Protein AF-A0A1I3TLA9-F1 (afdb_monomer_lite)

Radius of gyration: 23.88 Å; chains: 1; bounding box: 63×50×49 Å

Foldseek 3Di:
DPPVVVLVVVLVVQLQVQLVVLLVVLCVDPVNDPPPPVRDDPVSVVSSVVSSVVSNVVSVVVVCVVVVVPVVCVVVVVVCPPPPLLVVLLVVCVVVLVPDPPDDPVDDPVPDDPVSVVVSVVVSVVSSVVSVVVVVVVVVVVPDPPPPPPDPDDDDD

Secondary structure (DSSP, 8-state):
--HHHHHHHHHHHHHHHHHHHHHHHHHTSTTTTT--GGG--HHHHHHHHHHHHHHHHHHHHHHHHHTT--HHHHHHHS-----HHHHHHHHHHHHHHHT-TT--TTS-GGGS-HHHHHHHHHHHHHHHHHHHHHHHHHHHHHS-----TT-------

Sequence (157 aa):
MGELSEKEDEWQRQATAAAIAEARRAVGSAPLLNTPVGRLNDREWGWIVCGVIFGWIQARYQQAIAEGLDPEELMCAIEHSPSPGDVAAARSVLPLLAGKSGIDWSKPLMAWSKDEMINFVLMVRQLIDQAALTRDQGAALLRKPSLDEKNGDAILF

Structure (mmCIF, N/CA/C/O backbone):
data_AF-A0A1I3TLA9-F1
#
_entry.id   AF-A0A1I3TLA9-F1
#
loop_
_atom_site.group_PDB
_atom_site.id
_atom_site.type_symbol
_atom_site.label_atom_id
_atom_site.label_alt_id
_atom_site.label_comp_id
_atom_site.label_asym_id
_atom_site.label_entity_id
_atom_site.label_seq_id
_atom_site.pdbx_PDB_ins_code
_atom_site.Cartn_x
_atom_site.Cartn_y
_atom_site.Cartn_z
_atom_site.occupancy
_atom_site.B_iso_or_equiv
_atom_site.auth_seq_id
_atom_site.auth_comp_id
_atom_site.auth_asym_id
_atom_site.auth_atom_id
_atom_site.pdbx_PDB_model_num
ATOM 1 N N . MET 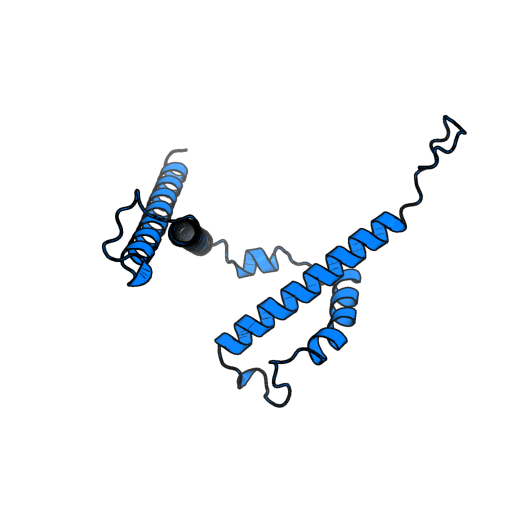A 1 1 ? 21.079 25.756 -8.485 1.00 47.81 1 MET A N 1
ATOM 2 C CA . MET A 1 1 ? 20.119 24.914 -9.234 1.00 47.81 1 MET A CA 1
ATOM 3 C C . MET A 1 1 ? 20.671 23.529 -9.615 1.00 47.81 1 MET A C 1
ATOM 5 O O . MET A 1 1 ? 19.879 22.739 -10.093 1.00 47.81 1 MET A O 1
ATOM 9 N N . GLY A 1 2 ? 21.958 23.200 -9.393 1.00 56.31 2 GLY A N 1
ATOM 10 C CA . GLY A 1 2 ? 22.531 21.887 -9.765 1.00 56.31 2 GLY A CA 1
ATOM 11 C C . GLY A 1 2 ? 22.409 20.779 -8.704 1.00 56.31 2 GLY A C 1
ATOM 12 O O . GLY A 1 2 ? 22.000 19.676 -9.028 1.00 56.31 2 GLY A O 1
ATOM 13 N N . GLU A 1 3 ? 22.668 21.074 -7.428 1.00 54.09 3 GLU A N 1
ATOM 14 C CA . GLU A 1 3 ? 22.772 20.040 -6.372 1.00 54.09 3 GLU A CA 1
ATOM 15 C C . GLU A 1 3 ? 21.442 19.346 -6.013 1.00 54.09 3 GLU A C 1
ATOM 17 O O . GLU A 1 3 ? 21.429 18.170 -5.660 1.00 54.09 3 GLU A O 1
ATOM 22 N N . LEU A 1 4 ? 20.308 20.050 -6.129 1.00 59.00 4 LEU A N 1
ATOM 23 C CA . LEU A 1 4 ? 18.978 19.455 -5.917 1.00 59.00 4 LEU A CA 1
ATOM 24 C C . LEU A 1 4 ? 18.645 18.425 -7.009 1.00 59.00 4 LEU A C 1
ATOM 26 O O . LEU A 1 4 ? 18.127 17.358 -6.699 1.00 59.00 4 LEU A O 1
ATOM 30 N N . SER A 1 5 ? 19.030 18.710 -8.258 1.00 71.06 5 SER A N 1
ATOM 31 C CA . SER A 1 5 ? 18.839 17.802 -9.396 1.00 71.06 5 SER A CA 1
ATOM 32 C C . SER A 1 5 ? 19.700 16.546 -9.262 1.00 71.06 5 SER A C 1
ATOM 34 O O . SER A 1 5 ? 19.235 15.451 -9.547 1.00 71.06 5 SER A O 1
ATOM 36 N N . GLU A 1 6 ? 20.938 16.673 -8.778 1.00 75.44 6 GLU A N 1
ATOM 37 C CA . GLU A 1 6 ? 21.847 15.530 -8.615 1.00 75.44 6 GLU A CA 1
ATOM 38 C C . GLU A 1 6 ? 21.379 14.550 -7.529 1.00 75.44 6 GLU A C 1
ATOM 40 O O . GLU A 1 6 ? 21.518 13.333 -7.679 1.00 75.44 6 GLU A O 1
ATOM 45 N N . LYS A 1 7 ? 20.794 15.069 -6.441 1.00 76.25 7 LYS A N 1
ATOM 46 C CA . LYS A 1 7 ? 20.223 14.248 -5.366 1.00 76.25 7 LYS A CA 1
ATOM 47 C C . LYS A 1 7 ? 18.934 13.551 -5.809 1.00 76.25 7 LYS A C 1
ATOM 49 O O . LYS A 1 7 ? 18.741 12.376 -5.500 1.00 76.25 7 LYS A O 1
ATOM 54 N N . GLU A 1 8 ? 18.079 14.243 -6.558 1.00 77.06 8 GLU A N 1
ATOM 55 C CA . GLU A 1 8 ? 16.893 13.643 -7.181 1.00 77.06 8 GLU A CA 1
ATOM 56 C C . GLU A 1 8 ? 17.271 12.550 -8.188 1.00 77.06 8 GLU A C 1
ATOM 58 O O . GLU A 1 8 ? 16.680 11.467 -8.169 1.00 77.06 8 GLU A O 1
ATOM 63 N N . ASP A 1 9 ? 18.298 12.788 -9.007 1.00 84.69 9 ASP A N 1
ATOM 64 C CA . ASP A 1 9 ? 18.818 11.812 -9.966 1.00 84.69 9 ASP A CA 1
ATOM 65 C C . ASP A 1 9 ? 19.365 10.561 -9.266 1.00 84.69 9 ASP A C 1
ATOM 67 O O . ASP A 1 9 ? 19.144 9.436 -9.724 1.00 84.69 9 ASP A O 1
ATOM 71 N N . GLU A 1 10 ? 20.053 10.724 -8.135 1.00 88.50 10 GLU A N 1
ATOM 72 C CA . GLU A 1 10 ? 20.545 9.602 -7.336 1.00 88.50 10 GLU A CA 1
ATOM 73 C C . GLU A 1 10 ? 19.399 8.776 -6.742 1.00 88.50 10 GLU A C 1
ATOM 75 O O . GLU A 1 10 ? 19.385 7.550 -6.878 1.00 88.50 10 GLU A O 1
ATOM 80 N N . TRP A 1 11 ? 18.382 9.418 -6.165 1.00 87.62 11 TRP A N 1
ATOM 81 C CA . TRP A 1 11 ? 17.210 8.703 -5.657 1.00 87.62 11 TRP A CA 1
ATOM 82 C C . TRP A 1 11 ? 16.419 8.005 -6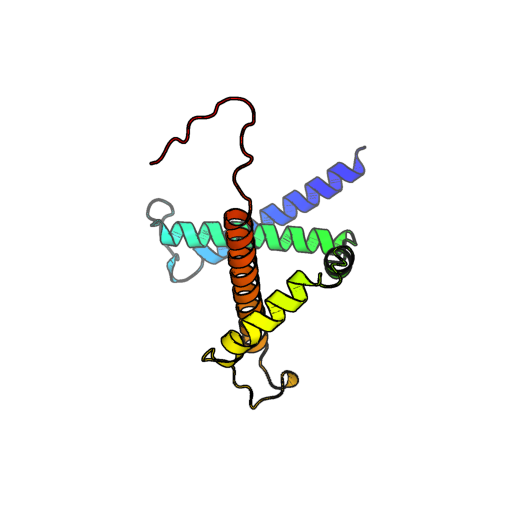.758 1.00 87.62 11 TRP A C 1
ATOM 84 O O . TRP A 1 11 ? 15.946 6.881 -6.572 1.00 87.62 11 TRP A O 1
ATOM 94 N N . GLN A 1 12 ? 16.328 8.618 -7.935 1.00 87.25 12 GLN A N 1
ATOM 95 C CA . GLN A 1 12 ? 15.711 7.996 -9.097 1.00 87.25 12 GLN A CA 1
ATOM 96 C C . GLN A 1 12 ? 16.490 6.748 -9.543 1.00 87.25 12 GLN A C 1
ATOM 98 O O . GLN A 1 12 ? 15.879 5.718 -9.860 1.00 87.25 12 GLN A O 1
ATOM 103 N N . ARG A 1 13 ? 17.831 6.792 -9.524 1.00 90.69 13 ARG A N 1
ATOM 104 C CA . ARG A 1 13 ? 18.679 5.614 -9.777 1.00 90.69 13 ARG A CA 1
ATOM 105 C C . ARG A 1 13 ? 18.441 4.519 -8.742 1.00 90.69 13 ARG A C 1
ATOM 107 O O . ARG A 1 13 ? 18.259 3.363 -9.125 1.00 90.69 13 ARG A O 1
ATOM 114 N N . GLN A 1 14 ? 18.385 4.866 -7.460 1.00 89.44 14 GLN A N 1
ATOM 115 C CA . GLN A 1 14 ? 18.156 3.906 -6.378 1.00 89.44 14 GLN A CA 1
ATOM 116 C C . GLN A 1 14 ? 16.770 3.261 -6.459 1.00 89.44 14 GLN A C 1
ATOM 118 O O . GLN A 1 14 ? 16.657 2.039 -6.356 1.00 89.44 14 GLN A O 1
ATOM 123 N N . ALA A 1 15 ? 15.726 4.040 -6.744 1.00 85.44 15 ALA A N 1
ATOM 124 C CA . ALA A 1 15 ? 14.375 3.516 -6.922 1.00 85.44 15 ALA A CA 1
ATOM 125 C C . AL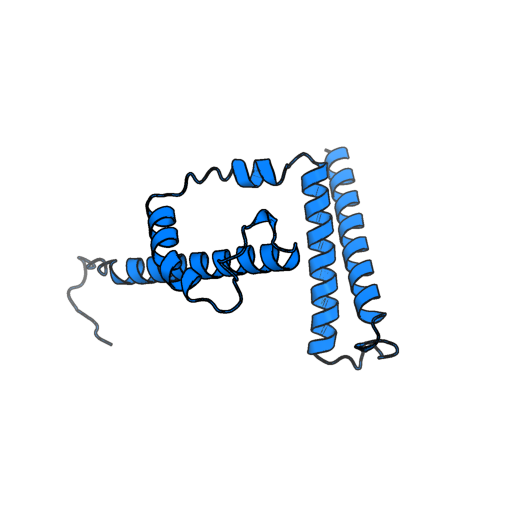A A 1 15 ? 14.263 2.585 -8.135 1.00 85.44 15 ALA A C 1
ATOM 127 O O . ALA A 1 15 ? 13.619 1.537 -8.068 1.00 85.44 15 ALA A O 1
ATOM 128 N N . THR A 1 16 ? 14.956 2.919 -9.224 1.00 89.69 16 THR A N 1
ATOM 129 C CA . THR A 1 16 ? 15.048 2.055 -10.407 1.00 89.69 16 THR A CA 1
ATOM 130 C C . THR A 1 16 ? 15.795 0.756 -10.088 1.00 89.69 16 THR A C 1
ATOM 132 O O . THR A 1 16 ? 15.352 -0.326 -10.472 1.00 89.69 16 THR A O 1
ATOM 135 N N . ALA A 1 17 ? 16.902 0.832 -9.344 1.00 91.88 17 ALA A N 1
ATOM 136 C CA . ALA A 1 17 ? 17.668 -0.341 -8.932 1.00 91.88 17 ALA A CA 1
ATOM 137 C C . ALA A 1 17 ? 16.860 -1.266 -8.006 1.00 91.88 17 ALA A C 1
ATOM 139 O O . ALA A 1 17 ? 16.869 -2.482 -8.206 1.00 91.88 17 ALA A O 1
ATOM 140 N N . ALA A 1 18 ? 16.118 -0.703 -7.047 1.00 88.12 18 ALA A N 1
ATOM 141 C CA . ALA A 1 18 ? 15.232 -1.449 -6.157 1.00 88.12 18 ALA A CA 1
ATOM 142 C C . ALA A 1 18 ? 14.122 -2.166 -6.941 1.00 88.12 18 ALA A C 1
ATOM 144 O O . ALA A 1 18 ? 13.935 -3.372 -6.787 1.00 88.12 18 ALA A O 1
ATOM 145 N N . ALA A 1 19 ? 13.459 -1.465 -7.861 1.00 84.75 19 ALA A N 1
ATOM 146 C CA . ALA A 1 19 ? 12.440 -2.049 -8.730 1.00 84.75 19 ALA A CA 1
ATOM 147 C C . ALA A 1 19 ? 12.982 -3.212 -9.589 1.00 84.75 19 ALA A C 1
ATOM 149 O O . ALA A 1 19 ? 12.342 -4.259 -9.710 1.00 84.75 19 ALA A O 1
ATOM 150 N N . ILE A 1 20 ? 14.192 -3.071 -10.145 1.00 91.75 20 ILE A N 1
ATOM 151 C CA . ILE A 1 20 ? 14.861 -4.138 -10.908 1.00 91.75 20 ILE A CA 1
ATOM 152 C C . ILE A 1 20 ? 15.223 -5.324 -10.005 1.00 91.75 20 ILE A C 1
ATOM 154 O O . ILE A 1 20 ? 15.095 -6.474 -10.428 1.00 91.75 20 ILE A O 1
ATOM 158 N N . ALA A 1 21 ? 15.685 -5.077 -8.778 1.00 91.56 21 ALA A N 1
ATOM 159 C CA . ALA A 1 21 ? 16.021 -6.136 -7.830 1.00 91.56 21 ALA A CA 1
ATOM 160 C C . ALA A 1 21 ? 14.786 -6.969 -7.451 1.00 91.56 21 ALA A C 1
ATOM 162 O O . ALA A 1 21 ? 14.850 -8.200 -7.472 1.00 91.56 21 ALA A O 1
ATOM 163 N N . GLU A 1 22 ? 13.653 -6.314 -7.194 1.00 87.88 22 GLU A N 1
ATOM 164 C CA . GLU A 1 22 ? 12.373 -6.978 -6.936 1.00 87.88 22 GLU A CA 1
ATOM 165 C C . GLU A 1 22 ? 11.894 -7.793 -8.144 1.00 87.88 22 GLU A C 1
ATOM 167 O O . GLU A 1 22 ? 11.530 -8.962 -7.999 1.00 87.88 22 GLU A O 1
ATOM 172 N N . ALA A 1 23 ? 11.975 -7.227 -9.354 1.00 87.06 23 ALA A N 1
ATOM 173 C CA . ALA A 1 23 ? 11.648 -7.943 -10.587 1.00 87.06 23 ALA A CA 1
ATOM 174 C C . ALA A 1 23 ? 12.523 -9.193 -10.770 1.00 87.06 23 ALA A C 1
ATOM 176 O O . ALA A 1 23 ? 12.022 -10.273 -11.084 1.00 87.06 23 ALA A O 1
ATOM 177 N N . ARG A 1 24 ? 13.835 -9.077 -10.521 1.00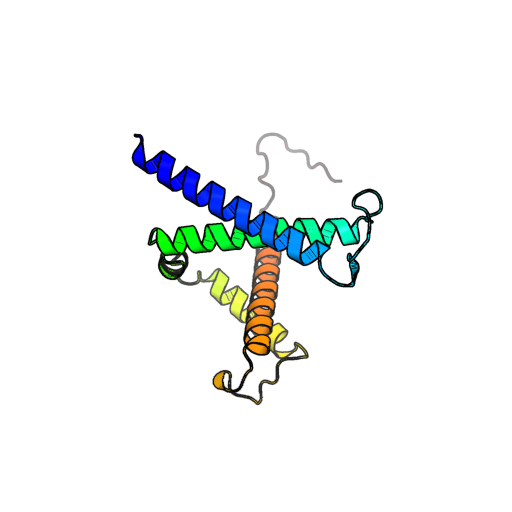 88.44 24 ARG A N 1
ATOM 178 C CA . ARG A 1 24 ? 14.773 -10.208 -10.575 1.00 88.44 24 ARG A CA 1
ATOM 179 C C . ARG A 1 24 ? 14.445 -11.268 -9.533 1.00 88.44 24 ARG A C 1
ATOM 181 O O . ARG A 1 24 ? 14.561 -12.451 -9.838 1.00 88.44 24 ARG A O 1
ATOM 188 N N . ARG A 1 25 ? 14.013 -10.875 -8.333 1.00 85.81 25 ARG A N 1
ATOM 189 C CA . ARG A 1 25 ? 13.585 -11.829 -7.303 1.00 85.81 25 ARG A CA 1
ATOM 190 C C . ARG A 1 25 ? 12.309 -12.558 -7.707 1.00 85.81 25 ARG A C 1
ATOM 192 O O . ARG A 1 25 ? 12.234 -13.767 -7.514 1.00 85.81 25 ARG A O 1
ATOM 199 N N . ALA A 1 26 ? 11.345 -11.853 -8.299 1.00 83.62 26 ALA A N 1
ATOM 200 C CA . ALA A 1 26 ? 10.134 -12.467 -8.831 1.00 83.62 26 ALA A CA 1
ATOM 201 C C . ALA A 1 26 ? 10.481 -13.504 -9.912 1.00 83.62 26 ALA A C 1
ATOM 203 O O . ALA A 1 26 ? 10.055 -14.651 -9.810 1.00 83.62 26 ALA A O 1
ATOM 204 N N . VAL A 1 27 ? 11.335 -13.155 -10.879 1.00 84.12 27 VAL A N 1
ATOM 205 C CA . VAL A 1 27 ? 11.791 -14.079 -11.938 1.00 84.12 27 VAL A CA 1
ATOM 206 C C . VAL A 1 27 ? 12.619 -15.248 -11.384 1.00 84.12 27 VAL A C 1
ATOM 208 O O . VAL A 1 27 ? 12.505 -16.370 -11.865 1.00 84.12 27 VAL A O 1
ATOM 211 N N . GLY A 1 28 ? 13.438 -15.012 -10.357 1.00 78.88 28 GLY A N 1
ATOM 212 C CA . GLY A 1 28 ? 14.235 -16.045 -9.688 1.00 78.88 28 GLY A CA 1
ATOM 213 C C . GLY A 1 28 ? 13.441 -16.947 -8.737 1.00 78.88 28 GLY A C 1
ATOM 214 O O . GLY A 1 28 ? 14.007 -17.884 -8.175 1.00 78.88 28 GLY A O 1
ATOM 215 N N . SER A 1 29 ? 12.149 -16.679 -8.529 1.00 76.00 29 SER A N 1
ATOM 216 C CA . SER A 1 29 ? 11.290 -17.517 -7.695 1.00 76.00 29 SER A CA 1
ATOM 217 C C . SER A 1 29 ? 10.928 -18.820 -8.415 1.00 76.00 29 SER A C 1
ATOM 219 O O . SER A 1 29 ? 10.770 -18.845 -9.635 1.00 76.00 29 SER A O 1
ATOM 221 N N . ALA A 1 30 ? 10.776 -19.915 -7.660 1.00 69.00 30 ALA A N 1
ATOM 222 C CA . ALA A 1 30 ? 10.489 -21.245 -8.211 1.00 69.00 30 ALA A CA 1
ATOM 223 C C . ALA A 1 30 ? 9.330 -21.291 -9.240 1.00 69.00 30 ALA A C 1
ATOM 225 O O . ALA A 1 30 ? 9.464 -22.032 -10.211 1.00 69.00 30 ALA A O 1
ATOM 226 N N . PRO A 1 31 ? 8.241 -20.501 -9.106 1.00 72.44 31 PRO A N 1
ATOM 227 C CA . PRO A 1 31 ? 7.178 -20.444 -10.114 1.00 72.44 31 PRO A CA 1
ATOM 228 C C . PRO A 1 31 ? 7.587 -19.884 -11.487 1.00 72.44 31 PRO A C 1
ATOM 230 O O . PRO A 1 31 ? 6.959 -20.236 -12.478 1.00 72.44 31 PRO A O 1
ATOM 233 N N . LEU A 1 32 ? 8.602 -19.013 -11.560 1.00 75.75 32 LEU A N 1
ATOM 234 C CA . LEU A 1 32 ? 9.042 -18.346 -12.800 1.00 75.75 32 LEU A CA 1
ATOM 235 C C . LEU A 1 32 ? 10.424 -18.811 -13.282 1.00 75.75 32 LEU A C 1
ATOM 237 O O . LEU A 1 32 ? 10.899 -18.394 -14.343 1.00 75.75 32 LEU A O 1
ATOM 241 N N . LEU A 1 33 ? 11.071 -19.686 -12.513 1.00 79.81 33 LEU A N 1
ATOM 242 C CA . LEU A 1 33 ? 12.420 -20.153 -12.775 1.00 79.81 33 LEU A CA 1
ATOM 243 C C . LEU A 1 33 ? 12.475 -20.935 -14.098 1.00 79.81 33 LEU A C 1
ATOM 245 O O . LEU A 1 33 ? 11.815 -21.958 -14.259 1.00 79.81 33 LEU A O 1
ATOM 249 N N . ASN A 1 34 ? 13.318 -20.477 -15.028 1.00 80.06 34 ASN A N 1
ATOM 250 C CA . ASN A 1 34 ? 13.480 -21.011 -16.391 1.00 80.06 34 ASN A CA 1
ATOM 251 C C . ASN A 1 34 ? 12.298 -20.772 -17.349 1.00 80.06 34 ASN A C 1
ATOM 253 O O . ASN A 1 34 ? 12.321 -21.291 -18.468 1.00 80.06 34 ASN A O 1
ATOM 257 N N . THR A 1 35 ? 11.302 -19.966 -16.971 1.00 79.88 35 THR A N 1
ATOM 258 C CA . THR A 1 35 ? 10.224 -19.569 -17.884 1.00 79.88 35 THR A CA 1
ATOM 259 C C . THR A 1 35 ? 10.707 -18.426 -18.786 1.00 79.88 35 THR A C 1
ATOM 261 O O . THR A 1 35 ? 11.061 -17.357 -18.284 1.00 79.88 35 THR A O 1
ATOM 264 N N . PRO A 1 36 ? 10.745 -18.595 -20.124 1.00 84.25 36 PRO A N 1
ATOM 265 C CA . PRO A 1 36 ? 11.103 -17.502 -21.023 1.00 84.25 36 PRO A CA 1
ATOM 266 C C . PRO A 1 36 ? 10.102 -16.351 -20.899 1.00 84.25 36 PRO A C 1
ATOM 268 O O . PRO A 1 36 ? 8.897 -16.588 -20.913 1.00 84.25 36 PRO A O 1
ATOM 271 N N . VAL A 1 37 ? 10.586 -15.106 -20.874 1.00 82.56 37 VAL A N 1
ATOM 272 C CA . VAL A 1 37 ? 9.745 -13.900 -20.708 1.00 82.56 37 VAL A CA 1
ATOM 273 C C . VAL A 1 37 ? 8.588 -13.846 -21.717 1.00 82.56 37 VAL A C 1
ATOM 275 O O . VAL A 1 37 ? 7.471 -13.489 -21.365 1.00 82.56 37 VAL A O 1
ATOM 278 N N . GLY A 1 38 ? 8.819 -14.277 -22.962 1.00 85.19 38 GLY A N 1
ATOM 279 C CA . GLY A 1 38 ? 7.787 -14.321 -24.008 1.00 85.19 38 GLY A CA 1
ATOM 280 C C . GLY A 1 38 ? 6.705 -15.396 -23.829 1.00 85.19 38 GLY A C 1
ATOM 281 O O . GLY A 1 38 ? 5.838 -15.516 -24.688 1.00 85.19 38 GLY A O 1
ATOM 282 N N . ARG A 1 39 ? 6.766 -16.207 -22.767 1.00 88.06 39 ARG A N 1
ATOM 283 C CA . ARG A 1 39 ? 5.781 -17.254 -22.440 1.00 88.06 39 ARG A CA 1
ATOM 284 C C . ARG A 1 39 ? 5.066 -17.018 -21.113 1.00 88.06 39 ARG A C 1
ATOM 286 O O . ARG A 1 39 ? 4.293 -17.877 -20.699 1.00 88.06 39 ARG A O 1
ATOM 293 N N . LEU A 1 40 ? 5.336 -15.891 -20.460 1.00 87.56 40 LEU A N 1
ATOM 294 C CA . LEU A 1 40 ? 4.677 -15.540 -19.213 1.00 87.56 40 LEU A CA 1
ATOM 295 C C . LEU A 1 40 ? 3.193 -15.279 -19.465 1.00 87.56 40 LEU A C 1
ATOM 297 O O . LEU A 1 40 ? 2.832 -14.571 -20.408 1.00 87.56 40 LEU A O 1
ATOM 301 N N . ASN A 1 41 ? 2.342 -15.836 -18.612 1.00 87.50 41 ASN A N 1
ATOM 302 C CA . ASN A 1 41 ? 0.920 -15.501 -18.598 1.00 87.50 41 ASN A CA 1
ATOM 303 C C . ASN A 1 41 ? 0.661 -14.198 -17.812 1.00 87.50 41 ASN A C 1
ATOM 305 O O . ASN A 1 41 ? 1.538 -13.687 -17.115 1.00 87.50 41 ASN A O 1
ATOM 309 N N . ASP A 1 42 ? -0.558 -13.663 -17.895 1.00 85.19 42 ASP A N 1
ATOM 310 C CA . ASP A 1 42 ? -0.922 -12.378 -17.272 1.00 85.19 42 ASP A CA 1
ATOM 311 C C . ASP A 1 42 ? -0.697 -12.346 -15.756 1.00 85.19 42 ASP A C 1
ATOM 313 O O . ASP A 1 42 ? -0.333 -11.315 -15.190 1.00 85.19 42 ASP A O 1
ATOM 317 N N . ARG A 1 43 ? -0.878 -13.483 -15.077 1.00 84.56 43 ARG A N 1
ATOM 318 C CA . ARG A 1 43 ? -0.656 -13.589 -13.631 1.00 84.56 43 ARG A CA 1
ATOM 319 C C . ARG A 1 43 ? 0.828 -13.491 -13.291 1.00 84.56 43 ARG A C 1
ATOM 321 O O . ARG A 1 43 ? 1.196 -12.820 -12.331 1.00 84.56 43 ARG A O 1
ATOM 328 N N . GLU A 1 44 ? 1.665 -14.152 -14.076 1.00 85.00 44 GLU A N 1
ATOM 329 C CA . GLU A 1 44 ? 3.119 -14.145 -13.925 1.00 85.00 44 GLU A CA 1
ATOM 330 C C . GLU A 1 44 ? 3.705 -12.766 -14.252 1.00 85.00 44 GLU A C 1
ATOM 332 O O . GLU A 1 44 ? 4.549 -12.259 -13.510 1.00 85.00 44 GLU A O 1
ATOM 337 N N . TRP A 1 45 ? 3.180 -12.105 -15.289 1.00 87.38 45 TRP A N 1
ATOM 338 C CA . TRP A 1 45 ? 3.435 -10.687 -15.544 1.00 87.38 45 TRP A CA 1
ATOM 339 C C . TRP A 1 45 ? 3.002 -9.811 -14.372 1.00 87.38 45 TRP A C 1
ATOM 341 O O . TRP A 1 45 ? 3.759 -8.938 -13.950 1.00 87.38 45 TRP A O 1
ATOM 351 N N . GLY A 1 46 ? 1.828 -10.083 -13.800 1.00 83.19 46 GLY A N 1
ATOM 352 C CA . GLY A 1 46 ? 1.326 -9.405 -12.610 1.00 83.19 46 GLY A CA 1
ATOM 353 C C . GLY A 1 46 ? 2.303 -9.477 -11.437 1.00 83.19 46 GLY A C 1
ATOM 354 O O . GLY A 1 46 ? 2.567 -8.460 -10.804 1.00 83.19 46 GLY A O 1
ATOM 355 N N . TRP A 1 47 ? 2.916 -10.636 -11.180 1.00 83.81 47 TRP A N 1
ATOM 356 C CA . TRP A 1 47 ? 3.919 -10.777 -10.118 1.00 83.81 47 TRP A CA 1
ATOM 357 C C . TRP A 1 47 ? 5.165 -9.922 -10.349 1.00 83.81 47 TRP A C 1
ATOM 359 O O . TRP A 1 47 ? 5.640 -9.274 -9.416 1.00 83.81 47 TRP A O 1
ATOM 369 N N . ILE A 1 48 ? 5.673 -9.880 -11.583 1.00 86.81 48 ILE A N 1
ATOM 370 C CA . ILE A 1 48 ? 6.838 -9.055 -11.928 1.00 86.81 48 ILE A CA 1
ATOM 371 C C . ILE A 1 48 ? 6.489 -7.568 -11.791 1.00 86.81 48 ILE A C 1
ATOM 373 O O . ILE A 1 48 ? 7.232 -6.825 -11.152 1.00 86.81 48 ILE A O 1
ATOM 377 N N . VAL A 1 49 ? 5.341 -7.139 -12.324 1.00 86.88 49 VAL A N 1
ATOM 378 C CA . VAL A 1 49 ? 4.879 -5.744 -12.253 1.00 86.88 49 VAL A CA 1
ATOM 379 C C . VAL A 1 49 ? 4.652 -5.306 -10.805 1.00 86.88 49 VAL A C 1
ATOM 381 O O . VAL A 1 49 ? 5.114 -4.235 -10.416 1.00 86.88 49 VAL A O 1
ATOM 384 N N . CYS A 1 50 ? 4.012 -6.136 -9.978 1.00 76.38 50 CYS A N 1
ATOM 385 C CA . CYS A 1 50 ? 3.855 -5.854 -8.553 1.00 76.38 50 CYS A CA 1
ATOM 386 C C . CYS A 1 50 ? 5.213 -5.709 -7.857 1.00 76.38 50 CYS A C 1
ATOM 388 O O . CYS A 1 50 ? 5.397 -4.755 -7.106 1.00 76.38 50 CYS A O 1
ATOM 390 N N . GLY A 1 51 ? 6.175 -6.597 -8.135 1.00 78.62 51 GLY A N 1
ATOM 391 C CA . GLY A 1 51 ? 7.535 -6.485 -7.600 1.00 78.62 51 GLY A CA 1
ATOM 392 C C . GLY A 1 51 ? 8.199 -5.156 -7.969 1.00 78.62 51 GLY A C 1
ATOM 393 O O . GLY A 1 51 ? 8.687 -4.446 -7.093 1.00 78.62 51 GLY A O 1
ATOM 394 N N . VAL A 1 52 ? 8.146 -4.769 -9.248 1.00 83.81 52 VAL A N 1
ATOM 395 C CA . VAL A 1 52 ? 8.673 -3.480 -9.740 1.00 83.81 52 VAL A CA 1
ATOM 396 C C . VAL A 1 52 ? 8.057 -2.303 -8.980 1.00 83.81 52 VAL A C 1
ATOM 398 O O . VAL A 1 52 ? 8.785 -1.441 -8.487 1.00 83.81 52 VAL A O 1
ATOM 401 N N . ILE A 1 53 ? 6.726 -2.275 -8.859 1.00 82.81 53 ILE A N 1
ATOM 402 C CA . ILE A 1 53 ? 5.996 -1.185 -8.199 1.00 82.81 53 ILE A CA 1
ATOM 403 C C . ILE A 1 53 ? 6.362 -1.109 -6.714 1.00 82.81 53 ILE A C 1
ATOM 405 O O . ILE A 1 53 ? 6.707 -0.033 -6.228 1.00 82.81 53 ILE A O 1
ATOM 409 N N . PHE A 1 54 ? 6.330 -2.231 -5.991 1.00 78.62 54 PHE A N 1
ATOM 410 C CA . PHE A 1 54 ? 6.629 -2.233 -4.558 1.00 78.62 54 PHE A CA 1
ATOM 411 C C . PHE A 1 54 ? 8.091 -1.888 -4.264 1.00 78.62 54 PHE A C 1
ATOM 413 O O . PHE A 1 54 ? 8.346 -1.137 -3.324 1.00 78.62 54 PHE A O 1
ATOM 420 N N . GLY A 1 55 ? 9.038 -2.336 -5.093 1.00 82.19 55 GLY A N 1
ATOM 421 C CA . GLY A 1 55 ? 10.446 -1.947 -4.969 1.00 82.19 55 GLY A CA 1
ATOM 422 C C . GLY A 1 55 ? 10.668 -0.452 -5.173 1.00 82.19 55 GLY A C 1
ATOM 423 O O . GLY A 1 55 ? 11.396 0.180 -4.407 1.00 82.19 55 GLY A O 1
ATOM 424 N N . TRP A 1 56 ? 9.995 0.138 -6.164 1.00 85.25 56 TRP A N 1
ATOM 425 C CA . TRP A 1 56 ? 10.054 1.580 -6.403 1.00 85.25 56 TRP A CA 1
ATOM 426 C C . TRP A 1 56 ? 9.438 2.382 -5.246 1.00 85.25 56 TRP A C 1
ATOM 428 O O . TRP A 1 56 ? 10.053 3.332 -4.760 1.00 85.25 56 TRP A O 1
ATOM 438 N N . ILE A 1 57 ? 8.257 1.974 -4.761 1.00 77.25 57 ILE A N 1
ATOM 439 C CA . ILE A 1 57 ? 7.578 2.612 -3.619 1.00 77.25 57 ILE A CA 1
ATOM 440 C C . ILE A 1 57 ? 8.451 2.543 -2.364 1.00 77.25 57 ILE A C 1
ATOM 442 O O . ILE A 1 57 ? 8.608 3.549 -1.677 1.00 77.25 57 ILE A O 1
ATOM 446 N N . GLN A 1 58 ? 9.057 1.388 -2.080 1.00 80.81 58 GLN A N 1
ATOM 447 C CA . GLN A 1 58 ? 9.941 1.221 -0.929 1.00 80.81 58 GLN A CA 1
ATOM 448 C C . GLN A 1 58 ? 11.118 2.203 -0.971 1.00 80.81 58 GLN A C 1
ATOM 450 O O . GLN A 1 58 ? 11.407 2.852 0.033 1.00 80.81 58 GLN A O 1
ATOM 455 N N . ALA A 1 59 ? 11.781 2.343 -2.119 1.00 84.19 59 ALA A N 1
ATOM 456 C CA . ALA A 1 59 ? 12.904 3.264 -2.266 1.00 84.19 59 ALA A CA 1
ATOM 457 C C . ALA A 1 59 ? 12.480 4.734 -2.128 1.00 84.19 59 ALA A C 1
ATOM 459 O O . ALA A 1 59 ? 13.179 5.518 -1.492 1.00 84.19 59 ALA A O 1
ATOM 460 N N . ARG A 1 60 ? 11.307 5.111 -2.651 1.00 80.94 60 ARG A N 1
ATOM 461 C CA . ARG A 1 60 ? 10.745 6.459 -2.453 1.00 80.94 60 ARG A CA 1
ATOM 462 C C . ARG A 1 60 ? 10.370 6.734 -1.000 1.00 80.94 60 ARG A C 1
ATOM 464 O O . ARG A 1 60 ? 10.518 7.855 -0.529 1.00 80.94 60 ARG A O 1
ATOM 471 N N . TYR A 1 61 ? 9.934 5.711 -0.277 1.00 75.38 61 TYR A N 1
ATOM 472 C CA . TYR A 1 61 ? 9.683 5.825 1.154 1.00 75.38 61 TYR A CA 1
ATOM 473 C C . TYR A 1 61 ? 10.986 6.021 1.941 1.00 75.38 61 TYR A C 1
ATOM 475 O O . TYR A 1 61 ? 11.059 6.863 2.830 1.00 75.38 61 TYR A O 1
ATOM 483 N N . GLN A 1 62 ? 12.048 5.301 1.573 1.00 81.50 62 GLN A N 1
ATOM 484 C CA . GLN A 1 62 ? 13.385 5.500 2.141 1.00 81.50 62 GLN A CA 1
ATOM 485 C C . GLN A 1 62 ? 13.953 6.887 1.820 1.00 81.50 62 GLN A C 1
ATOM 487 O O . GLN A 1 62 ? 14.561 7.497 2.697 1.00 81.50 62 GLN A O 1
ATOM 492 N N . GLN A 1 63 ? 13.717 7.399 0.608 1.00 81.50 63 GLN A N 1
ATOM 493 C CA . GLN A 1 63 ? 14.043 8.776 0.243 1.00 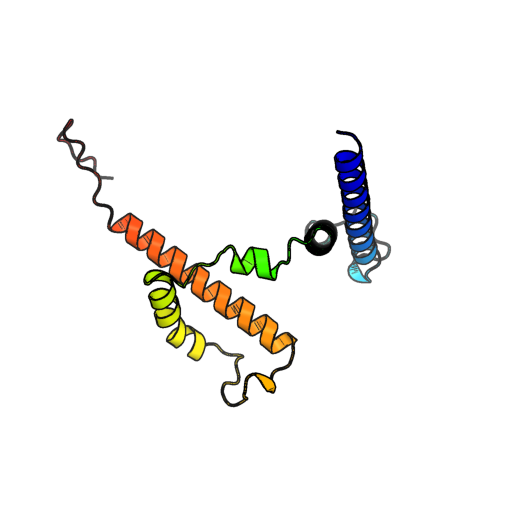81.50 63 GLN A CA 1
ATOM 494 C C . GLN A 1 63 ? 13.348 9.775 1.169 1.00 81.50 63 GLN A C 1
ATOM 496 O O . GLN A 1 63 ? 14.022 10.638 1.722 1.00 81.50 63 GLN A O 1
ATOM 501 N N . ALA A 1 64 ? 12.031 9.643 1.359 1.00 70.06 64 ALA A N 1
ATOM 502 C CA . ALA A 1 64 ? 11.266 10.538 2.226 1.00 70.06 64 ALA A CA 1
ATOM 503 C C . ALA A 1 64 ? 11.846 10.558 3.653 1.00 70.06 64 ALA A C 1
ATOM 505 O O . ALA A 1 64 ? 12.180 11.623 4.166 1.00 70.06 64 ALA A O 1
ATOM 506 N N . ILE A 1 65 ? 12.106 9.379 4.230 1.00 71.94 65 ILE A N 1
ATOM 507 C CA . ILE A 1 65 ? 12.755 9.254 5.545 1.00 71.94 65 ILE A CA 1
ATOM 508 C C . ILE A 1 65 ? 14.127 9.951 5.562 1.00 71.94 65 ILE A C 1
ATOM 510 O O . ILE A 1 65 ? 14.439 10.696 6.487 1.00 71.94 65 ILE A O 1
ATOM 514 N N . ALA A 1 66 ? 14.963 9.722 4.545 1.00 78.06 66 ALA A N 1
ATOM 515 C CA . ALA A 1 66 ? 16.315 10.276 4.469 1.00 78.06 66 ALA A CA 1
ATOM 516 C C . ALA A 1 66 ? 16.349 11.795 4.220 1.00 78.06 66 ALA A C 1
ATOM 518 O O . ALA A 1 66 ? 17.341 12.455 4.534 1.00 78.06 66 ALA A O 1
ATOM 519 N N . GLU A 1 67 ? 15.288 12.359 3.648 1.00 76.06 67 GLU A N 1
ATOM 520 C CA . GLU A 1 67 ? 15.112 13.800 3.452 1.00 76.06 67 GLU A CA 1
ATOM 521 C C . GLU A 1 67 ? 14.507 14.494 4.676 1.00 76.06 67 GLU A C 1
ATOM 523 O O . GLU A 1 67 ? 14.306 15.706 4.648 1.00 76.06 67 GLU A O 1
ATOM 528 N N . GLY A 1 68 ? 14.274 13.753 5.765 1.00 61.22 68 GLY A N 1
ATOM 529 C CA . GLY A 1 68 ? 13.661 14.292 6.973 1.00 61.22 68 GLY A CA 1
ATOM 530 C C . GLY A 1 68 ? 12.175 14.589 6.799 1.00 61.22 68 GLY A C 1
ATOM 531 O O . GLY A 1 68 ? 11.603 15.262 7.644 1.00 61.22 68 GLY A O 1
ATOM 532 N N . LEU A 1 69 ? 11.541 14.076 5.734 1.00 58.19 69 LEU A N 1
ATOM 533 C CA . LEU A 1 69 ? 10.094 13.896 5.706 1.00 58.19 69 LEU A CA 1
ATOM 534 C C . LEU A 1 69 ? 9.813 12.686 6.589 1.00 58.19 69 LEU A C 1
ATOM 536 O O . LEU A 1 69 ? 9.669 11.560 6.106 1.00 58.19 69 LEU A O 1
ATOM 540 N N . ASP A 1 70 ? 9.837 12.916 7.898 1.00 54.28 70 ASP A N 1
ATOM 541 C CA . ASP A 1 70 ? 9.457 11.907 8.866 1.00 54.28 70 ASP A CA 1
ATOM 542 C C . ASP A 1 70 ? 8.038 11.431 8.501 1.00 54.28 70 ASP A C 1
ATOM 544 O O . ASP A 1 70 ? 7.124 12.251 8.389 1.00 54.28 70 ASP A O 1
ATOM 548 N N . PRO A 1 71 ? 7.817 10.136 8.213 1.00 54.59 71 PRO A N 1
ATOM 549 C CA . PRO A 1 71 ? 6.484 9.635 7.918 1.00 54.59 71 PRO A CA 1
ATOM 550 C C . PRO A 1 71 ? 5.516 9.893 9.072 1.00 54.59 71 PRO A C 1
ATOM 552 O O . PRO A 1 71 ? 4.325 10.063 8.821 1.00 54.59 71 PRO A O 1
ATOM 555 N N . GLU A 1 72 ? 6.024 9.971 10.309 1.00 48.97 72 GLU A N 1
ATOM 556 C CA . GLU A 1 72 ? 5.264 10.459 11.454 1.00 48.97 72 GLU A CA 1
ATOM 557 C C . GLU A 1 72 ? 4.983 11.957 11.346 1.00 48.97 72 GLU A C 1
ATOM 559 O O . GLU A 1 72 ? 3.834 12.310 11.532 1.00 48.97 72 GLU A O 1
ATOM 564 N N . GLU A 1 73 ? 5.906 12.840 10.952 1.00 48.75 73 GLU A N 1
ATOM 565 C CA . GLU A 1 73 ? 5.561 14.245 10.653 1.00 48.75 73 GLU A CA 1
ATOM 566 C C . GLU A 1 73 ? 4.623 14.401 9.456 1.00 48.75 73 GLU A C 1
ATOM 568 O O . GLU A 1 73 ? 3.799 15.298 9.485 1.00 48.75 73 GLU A O 1
ATOM 573 N N . LEU A 1 74 ? 4.662 13.560 8.420 1.00 49.41 74 LEU A N 1
ATOM 574 C CA . LEU A 1 74 ? 3.690 13.636 7.324 1.00 49.41 74 LEU A CA 1
ATOM 575 C C . LEU A 1 74 ? 2.312 13.127 7.780 1.00 49.41 74 LEU A C 1
ATOM 577 O O . LEU A 1 74 ? 1.294 13.705 7.413 1.00 49.41 74 LEU A O 1
ATOM 581 N N . MET A 1 75 ? 2.266 12.082 8.615 1.00 46.53 75 MET A N 1
ATOM 582 C CA . MET A 1 75 ? 1.033 11.583 9.238 1.00 46.53 75 MET A CA 1
ATOM 583 C C . MET A 1 75 ? 0.503 12.502 10.350 1.00 46.53 75 MET A C 1
ATOM 585 O O . MET A 1 75 ? -0.708 12.595 10.508 1.00 46.53 75 MET A O 1
ATOM 589 N N . CYS A 1 76 ? 1.373 13.198 11.079 1.00 49.06 76 CYS A N 1
ATOM 590 C CA . CYS A 1 76 ? 1.047 14.162 12.132 1.00 49.06 76 CYS A CA 1
ATOM 591 C C . CYS A 1 76 ? 0.783 15.559 11.566 1.00 49.06 76 CYS A C 1
ATOM 593 O O . CYS A 1 76 ? -0.013 16.280 12.142 1.00 49.06 76 CYS A O 1
ATOM 595 N N . ALA A 1 77 ? 1.382 15.953 10.437 1.00 47.19 77 ALA A N 1
ATOM 596 C CA . ALA A 1 77 ? 1.025 17.164 9.689 1.00 47.19 77 ALA A CA 1
ATOM 597 C C . ALA A 1 77 ? -0.324 16.993 8.983 1.00 47.19 77 ALA A C 1
ATOM 599 O O . ALA A 1 77 ? -1.060 17.964 8.805 1.00 47.19 77 ALA A O 1
ATOM 600 N N . ILE A 1 78 ? -0.714 15.750 8.676 1.00 49.62 78 ILE A N 1
ATOM 601 C CA . ILE A 1 78 ? -2.122 15.359 8.548 1.00 49.62 78 ILE A CA 1
ATOM 602 C C . ILE A 1 78 ? -2.705 15.243 9.967 1.00 49.62 78 ILE A C 1
ATOM 604 O O . ILE A 1 78 ? -3.246 14.208 10.348 1.00 49.62 78 ILE A O 1
ATOM 608 N N . GLU A 1 79 ? -2.622 16.312 10.766 1.00 43.88 79 GLU A N 1
ATOM 609 C CA . GLU A 1 79 ? -3.303 16.430 12.058 1.00 43.88 79 GLU A CA 1
ATOM 610 C C . GLU A 1 79 ? -4.814 16.560 11.794 1.00 43.88 79 GLU A C 1
ATOM 612 O O . GLU A 1 79 ? -5.468 17.559 12.085 1.00 43.88 79 GLU A O 1
ATOM 617 N N . HIS A 1 80 ? -5.417 15.532 11.197 1.00 53.62 80 HIS A N 1
ATOM 618 C CA . HIS A 1 80 ? -6.831 15.279 11.358 1.00 53.62 80 HIS A CA 1
ATOM 619 C C . HIS A 1 80 ? -6.985 14.788 12.792 1.00 53.62 80 HIS A C 1
ATOM 621 O O . HIS A 1 80 ? -7.058 13.589 13.061 1.00 53.62 80 HIS A O 1
ATOM 627 N N . SER A 1 81 ? -7.085 15.738 13.728 1.00 57.12 81 SER A N 1
ATOM 628 C CA . SER A 1 81 ? -7.981 15.522 14.861 1.00 57.12 81 SER A CA 1
ATOM 629 C C . SER A 1 81 ? -9.240 14.890 14.272 1.00 57.12 81 SER A C 1
ATOM 631 O O . SER A 1 81 ? -9.813 15.505 13.363 1.00 57.12 81 SER A O 1
ATOM 633 N N . PRO A 1 82 ? -9.607 13.654 14.665 1.00 60.09 82 PRO A N 1
ATOM 634 C CA . PRO A 1 82 ? -10.658 12.927 13.979 1.00 60.09 82 PRO A CA 1
ATOM 635 C C . PRO A 1 82 ? -11.876 13.832 13.966 1.00 60.09 82 PRO A C 1
ATOM 637 O O . PRO A 1 82 ? -12.341 14.280 15.020 1.00 60.09 82 PRO A O 1
ATOM 640 N N . SER A 1 83 ? -12.343 14.174 12.766 1.00 64.50 83 SER A N 1
ATOM 641 C CA . SER A 1 83 ? -13.505 15.033 12.650 1.00 64.50 83 SER A CA 1
ATOM 642 C C . SER A 1 83 ? -14.665 14.346 13.378 1.00 64.50 83 SER A C 1
ATOM 644 O O . SER A 1 83 ? -14.677 13.117 13.524 1.00 64.50 83 SER A O 1
ATOM 646 N N . PRO A 1 84 ? -15.692 15.080 13.828 1.00 65.06 84 PRO A N 1
ATOM 647 C CA . PRO A 1 84 ? -16.879 14.449 14.402 1.00 65.06 84 PRO A CA 1
ATOM 648 C C . PRO A 1 84 ? -17.461 13.330 13.512 1.00 65.06 84 PRO A C 1
ATOM 650 O O . PRO A 1 84 ? -18.013 12.356 14.025 1.00 65.06 84 PRO A O 1
ATOM 653 N N . GLY A 1 85 ? -17.281 13.430 12.187 1.00 65.38 85 GLY A N 1
ATOM 654 C CA . GLY A 1 85 ? -17.628 12.389 11.222 1.00 65.38 85 GLY A CA 1
ATOM 655 C C . GLY A 1 85 ? -16.735 11.147 11.292 1.00 65.38 85 GLY A C 1
ATOM 656 O O . GLY A 1 85 ? -17.257 10.038 11.209 1.00 65.38 85 GLY A O 1
ATOM 657 N N . ASP A 1 86 ? -15.430 11.307 11.500 1.00 63.75 86 ASP A N 1
ATOM 658 C CA . ASP A 1 86 ? -14.485 10.189 11.640 1.00 63.75 86 ASP A CA 1
ATOM 659 C C . ASP A 1 86 ? -14.723 9.430 12.949 1.00 63.75 86 ASP A C 1
ATOM 661 O O . ASP A 1 86 ? -14.718 8.201 12.969 1.00 63.75 86 ASP A O 1
ATOM 665 N N . VAL A 1 87 ? -15.048 10.142 14.035 1.00 72.06 87 VAL A N 1
ATOM 666 C CA . VAL A 1 87 ? -15.455 9.524 15.310 1.00 72.06 87 VAL A CA 1
ATOM 667 C C . VAL A 1 87 ? -16.769 8.752 15.155 1.00 72.06 87 VAL A C 1
ATOM 669 O O . VAL A 1 87 ? -16.914 7.651 15.692 1.00 72.06 87 VAL A O 1
ATOM 672 N N . ALA A 1 88 ? -17.737 9.304 14.420 1.00 69.94 88 ALA A N 1
ATOM 673 C CA . ALA A 1 88 ? -19.005 8.631 14.152 1.00 69.94 88 ALA A CA 1
ATOM 674 C C . ALA A 1 88 ? -18.821 7.384 13.270 1.00 69.94 88 ALA A C 1
ATOM 676 O O . ALA A 1 88 ? -19.409 6.344 13.566 1.00 69.94 88 ALA A O 1
ATOM 677 N N . ALA A 1 89 ? -17.972 7.465 12.242 1.00 69.81 89 ALA A N 1
ATOM 678 C CA . ALA A 1 89 ? -17.619 6.336 11.386 1.00 69.81 89 ALA A CA 1
ATOM 679 C C . ALA A 1 89 ? -16.880 5.246 12.173 1.00 69.81 89 ALA A C 1
ATOM 681 O O . ALA A 1 89 ? -17.250 4.079 12.100 1.00 69.81 89 ALA A O 1
ATOM 682 N N . ALA A 1 90 ? -15.904 5.616 13.006 1.00 71.31 90 ALA A N 1
ATOM 683 C CA . ALA A 1 90 ? -15.225 4.675 13.890 1.00 71.31 90 ALA A CA 1
ATOM 684 C C . ALA A 1 90 ? -16.227 3.951 14.805 1.00 71.31 90 ALA A C 1
ATOM 686 O O . ALA A 1 90 ? -16.208 2.728 14.901 1.00 71.31 90 ALA A O 1
ATOM 687 N N . ARG A 1 91 ? -17.168 4.678 15.422 1.00 73.94 91 ARG A N 1
ATOM 688 C CA . ARG A 1 91 ? -18.211 4.080 16.273 1.00 73.94 91 ARG A CA 1
ATOM 689 C C . ARG A 1 91 ? -19.143 3.138 15.515 1.00 73.94 91 ARG A C 1
ATOM 691 O O . ARG A 1 91 ? -19.525 2.114 16.076 1.00 73.94 91 ARG A O 1
ATOM 698 N N . SER A 1 92 ? -19.513 3.461 14.277 1.00 77.06 92 SER A N 1
ATOM 699 C CA . SER A 1 92 ? -20.427 2.626 13.490 1.00 77.06 92 SER A CA 1
ATOM 700 C C . SER A 1 92 ? -19.777 1.329 13.006 1.00 77.06 92 SER A C 1
ATOM 702 O O . SER A 1 92 ? -20.479 0.332 12.837 1.00 77.06 92 SER A O 1
ATOM 704 N N . VAL A 1 93 ? -18.449 1.304 12.849 1.00 80.00 93 VAL A N 1
ATOM 705 C CA . VAL A 1 93 ? -17.722 0.088 12.456 1.00 80.00 93 VAL A CA 1
ATOM 706 C C . VAL A 1 93 ? -17.362 -0.818 13.633 1.00 80.00 93 VAL A C 1
ATOM 708 O O . VAL A 1 93 ? -17.104 -1.997 13.405 1.00 80.00 93 VAL A O 1
ATOM 711 N N . LEU A 1 94 ? -17.386 -0.336 14.884 1.00 79.25 94 LEU A N 1
ATOM 712 C CA . LEU A 1 94 ? -17.040 -1.152 16.062 1.00 79.25 94 LEU A CA 1
ATOM 713 C C . LEU A 1 94 ? -17.879 -2.441 16.198 1.00 79.25 94 LEU A C 1
ATOM 715 O O . LEU A 1 94 ? -17.282 -3.492 16.431 1.00 79.25 94 LEU A O 1
ATOM 719 N N . PRO A 1 95 ? -19.216 -2.437 16.014 1.00 82.19 95 PRO A N 1
ATOM 720 C CA . PRO A 1 95 ? -20.002 -3.673 16.052 1.00 82.19 95 PRO A CA 1
ATOM 721 C C . PRO A 1 95 ? -19.635 -4.653 14.929 1.00 82.19 95 PRO A C 1
ATOM 723 O O . PRO A 1 95 ? -19.625 -5.864 15.140 1.00 82.19 95 PRO A O 1
ATOM 726 N N . LEU A 1 96 ? -19.298 -4.135 13.742 1.00 79.75 96 LEU A N 1
ATOM 727 C CA . LEU A 1 96 ? -18.867 -4.950 12.603 1.00 79.75 96 LEU A CA 1
ATOM 728 C C . LEU A 1 96 ? -17.488 -5.558 12.852 1.00 79.75 96 LEU A C 1
ATOM 730 O O . LEU A 1 96 ? -17.271 -6.723 12.534 1.00 79.75 96 LEU A O 1
ATOM 734 N N . LEU A 1 97 ? -16.581 -4.785 13.450 1.00 80.00 97 LEU A N 1
ATOM 735 C CA . LEU A 1 97 ? -15.250 -5.230 13.843 1.00 80.00 97 LEU A CA 1
ATOM 736 C C . LEU A 1 97 ? -15.329 -6.327 14.912 1.00 80.00 97 LEU A C 1
ATOM 738 O O . LEU A 1 97 ? -14.668 -7.352 14.776 1.00 80.00 97 LEU A O 1
ATOM 742 N N . ALA A 1 98 ? -16.184 -6.161 15.924 1.00 79.75 98 ALA A N 1
ATOM 743 C CA . ALA A 1 98 ? -16.399 -7.163 16.970 1.00 79.75 98 ALA A CA 1
ATOM 744 C C . ALA A 1 98 ? -16.928 -8.501 16.416 1.00 79.75 98 ALA A C 1
ATOM 746 O O . ALA A 1 98 ? -16.616 -9.559 16.958 1.00 79.75 98 ALA A O 1
ATOM 747 N N . GLY A 1 99 ? -17.694 -8.462 15.321 1.00 74.44 99 GLY A N 1
ATOM 748 C CA . GLY A 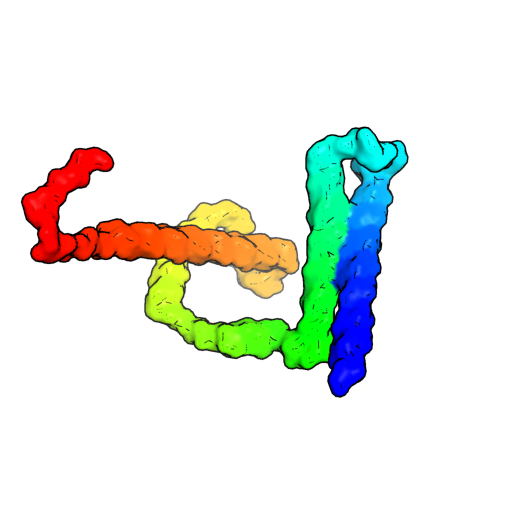1 99 ? -18.220 -9.646 14.639 1.00 74.44 99 GLY A CA 1
ATOM 749 C C . GLY A 1 99 ? -17.266 -10.304 13.633 1.00 74.44 99 GLY A C 1
ATOM 750 O O . GLY A 1 99 ? -17.631 -11.324 13.043 1.00 74.44 99 GLY A O 1
ATOM 751 N N . LYS A 1 100 ? -16.068 -9.753 13.387 1.00 78.12 100 LYS A N 1
ATOM 752 C CA . LYS A 1 100 ? -15.113 -10.336 12.432 1.00 78.12 100 LYS A CA 1
ATOM 753 C C . LYS A 1 100 ? -14.446 -11.581 13.013 1.00 78.12 100 LYS A C 1
ATOM 755 O O . LYS A 1 100 ? -13.813 -11.549 14.065 1.00 78.12 100 LYS A O 1
ATOM 760 N N . SER A 1 101 ? -14.532 -12.678 12.269 1.00 71.31 101 SER A N 1
ATOM 761 C CA . SER A 1 101 ? -13.762 -13.893 12.529 1.00 71.31 101 SER A CA 1
ATOM 762 C C . SER A 1 101 ? -12.267 -13.639 12.317 1.00 71.31 101 SER A C 1
ATOM 764 O O . SER A 1 101 ? -11.890 -13.029 11.317 1.00 71.31 101 SER A O 1
ATOM 766 N N . GLY A 1 102 ? -11.423 -14.158 13.209 1.00 75.06 102 GLY A N 1
ATOM 767 C CA . GLY A 1 102 ? -9.962 -14.067 13.094 1.00 75.06 102 GLY A CA 1
ATOM 768 C C . GLY A 1 102 ? -9.300 -13.074 14.049 1.00 75.06 102 GLY A C 1
ATOM 769 O O . GLY A 1 102 ? -8.077 -13.011 14.072 1.00 75.06 102 GLY A O 1
ATOM 770 N N . ILE A 1 103 ? -10.077 -12.347 14.860 1.00 81.00 103 ILE A N 1
ATOM 771 C CA . ILE A 1 103 ? -9.550 -11.554 15.975 1.00 81.00 103 ILE A CA 1
ATOM 772 C C . ILE A 1 103 ? -9.885 -12.269 17.282 1.00 81.00 103 ILE A C 1
ATOM 774 O O . ILE A 1 103 ? -11.053 -12.464 17.619 1.00 81.00 103 ILE A O 1
ATOM 778 N N . ASP A 1 104 ? -8.850 -12.657 18.022 1.00 84.56 104 ASP A N 1
ATOM 779 C CA . ASP A 1 104 ? -8.997 -13.197 19.368 1.00 84.56 104 ASP A CA 1
ATOM 780 C C . ASP A 1 104 ? -8.977 -12.060 20.394 1.00 84.56 104 ASP A C 1
ATOM 782 O O . ASP A 1 104 ? -7.931 -11.664 20.914 1.00 84.56 104 ASP A O 1
ATOM 786 N N . TRP A 1 105 ? -10.165 -11.539 20.692 1.00 84.38 105 TRP A N 1
ATOM 787 C CA . TRP A 1 105 ? -10.360 -10.460 21.661 1.00 84.38 105 TRP A CA 1
ATOM 788 C C . TRP A 1 105 ? -10.019 -10.853 23.107 1.00 84.38 105 TRP A C 1
ATOM 790 O O . TRP A 1 105 ? -9.971 -9.978 23.969 1.00 84.38 105 TRP A O 1
ATOM 800 N N . SER A 1 106 ? -9.782 -12.141 23.395 1.00 87.50 106 SER A N 1
ATOM 801 C CA . SER A 1 106 ? -9.360 -12.587 24.730 1.00 87.50 106 SER A CA 1
ATOM 802 C C . SER A 1 106 ? -7.885 -12.289 25.015 1.00 87.50 106 SER A C 1
ATOM 804 O O . SER A 1 106 ? -7.472 -12.257 26.177 1.00 87.50 106 SER A O 1
ATOM 806 N N . LYS A 1 107 ? -7.088 -12.031 23.970 1.00 87.88 107 LYS A N 1
ATOM 807 C CA . LYS A 1 107 ? -5.669 -11.699 24.089 1.00 87.88 107 LYS A CA 1
ATOM 808 C C . LYS A 1 107 ? -5.472 -10.184 24.110 1.00 87.88 107 LYS A C 1
ATOM 810 O O . LYS A 1 107 ? -5.986 -9.498 23.224 1.00 87.88 107 LYS A O 1
ATOM 815 N N . PRO A 1 108 ? -4.668 -9.643 25.044 1.00 89.50 108 PRO A N 1
ATOM 816 C CA . PRO A 1 108 ? -4.276 -8.242 24.975 1.00 89.50 108 PRO A CA 1
ATOM 817 C C . PRO A 1 108 ? -3.467 -7.988 23.698 1.00 89.50 108 PRO A C 1
ATOM 819 O O . PRO A 1 108 ? -2.712 -8.860 23.268 1.00 89.50 108 PRO A O 1
ATOM 822 N N . LEU A 1 109 ? -3.564 -6.777 23.136 1.00 83.25 109 LEU A N 1
ATOM 823 C CA . LEU A 1 109 ? -2.856 -6.395 21.902 1.00 83.25 109 LEU A CA 1
ATOM 824 C C . LEU A 1 109 ? -1.351 -6.697 21.966 1.00 83.25 109 LEU A C 1
ATOM 826 O O . LEU A 1 109 ? -0.768 -7.133 20.984 1.00 83.25 109 LEU A O 1
ATOM 830 N N . MET A 1 110 ? -0.720 -6.536 23.134 1.00 85.94 110 MET A N 1
ATOM 831 C CA . MET A 1 110 ? 0.714 -6.813 23.325 1.00 85.94 110 MET A CA 1
ATOM 832 C C . MET A 1 110 ? 1.098 -8.288 23.131 1.00 85.94 110 MET A C 1
ATOM 834 O O . MET A 1 110 ? 2.270 -8.588 22.932 1.00 85.94 110 MET A O 1
ATOM 838 N N . ALA A 1 111 ? 0.132 -9.205 23.217 1.00 89.62 111 ALA A N 1
ATOM 839 C CA . ALA A 1 111 ? 0.338 -10.635 23.007 1.00 89.62 111 ALA A CA 1
ATOM 840 C C . ALA A 1 111 ? 0.102 -11.062 21.549 1.00 89.62 111 ALA A C 1
ATOM 842 O O . ALA A 1 111 ? 0.202 -12.250 21.242 1.00 89.62 111 ALA A O 1
ATOM 843 N N . TRP A 1 112 ? -0.248 -10.126 20.664 1.00 88.00 112 TRP A N 1
ATOM 844 C CA . TRP A 1 112 ? -0.464 -10.411 19.252 1.00 88.00 112 TRP A CA 1
ATOM 845 C C . TRP A 1 112 ? 0.877 -10.473 18.520 1.00 88.00 112 TRP A C 1
ATOM 847 O O . TRP A 1 112 ? 1.806 -9.710 18.790 1.00 88.00 112 TRP A O 1
ATOM 857 N N . SER A 1 113 ? 0.980 -11.386 17.566 1.00 89.62 113 SER A N 1
ATOM 858 C CA . SER A 1 113 ? 2.081 -11.413 16.614 1.00 89.62 113 SER A CA 1
ATOM 859 C C . SER A 1 113 ? 2.032 -10.195 15.688 1.00 89.62 113 SER A C 1
ATOM 861 O O . SER A 1 113 ? 0.994 -9.559 15.489 1.00 89.62 113 SER A O 1
ATOM 863 N N . LYS A 1 114 ? 3.172 -9.884 15.066 1.00 80.62 114 LYS A N 1
ATOM 864 C CA . LYS A 1 114 ? 3.275 -8.786 14.099 1.00 80.62 114 LYS A CA 1
ATOM 865 C C . LYS A 1 114 ? 2.296 -8.952 12.929 1.00 80.62 114 LYS A C 1
ATOM 867 O O . LYS A 1 114 ? 1.687 -7.973 12.511 1.00 80.62 114 LYS A O 1
ATOM 872 N N . ASP A 1 115 ? 2.104 -10.177 12.448 1.00 83.00 115 ASP A N 1
ATOM 873 C CA . ASP A 1 115 ? 1.179 -10.468 11.349 1.00 83.00 115 ASP A CA 1
ATOM 874 C C . ASP A 1 115 ? -0.287 -10.285 11.770 1.00 83.00 115 ASP A C 1
ATOM 876 O O . ASP A 1 115 ? -1.088 -9.752 11.002 1.00 83.00 115 ASP A O 1
ATOM 880 N N . GLU A 1 116 ? -0.646 -10.650 13.007 1.00 83.12 116 GLU A N 1
ATOM 881 C CA . GLU A 1 116 ? -1.979 -10.382 13.571 1.00 83.12 116 GLU A CA 1
ATOM 882 C C . GLU A 1 116 ? -2.246 -8.875 13.687 1.00 83.12 116 GLU A C 1
ATOM 884 O O . GLU A 1 116 ? -3.315 -8.408 13.294 1.00 83.12 116 GLU A O 1
ATOM 889 N N . MET A 1 117 ? -1.261 -8.094 14.144 1.00 84.38 117 MET A N 1
ATOM 890 C CA . MET A 1 117 ? -1.375 -6.633 14.215 1.00 84.38 117 MET A CA 1
ATOM 891 C C . MET A 1 117 ? -1.525 -5.994 12.830 1.00 84.38 117 MET A C 1
ATOM 893 O O . MET A 1 117 ? -2.383 -5.132 12.644 1.00 84.38 117 MET A O 1
ATOM 897 N N . ILE A 1 118 ? -0.728 -6.426 11.847 1.00 83.62 118 ILE A N 1
ATOM 898 C CA . ILE A 1 118 ? -0.815 -5.922 10.468 1.00 83.62 118 ILE A CA 1
ATOM 899 C C . ILE A 1 118 ? -2.198 -6.225 9.884 1.00 83.62 118 ILE A C 1
ATOM 901 O O . ILE A 1 118 ? -2.860 -5.324 9.367 1.00 83.62 118 ILE A O 1
ATOM 905 N N . ASN A 1 119 ? -2.668 -7.467 10.013 1.00 84.12 119 ASN A N 1
ATOM 906 C CA . ASN A 1 119 ? -3.982 -7.866 9.513 1.00 84.12 119 ASN A CA 1
ATOM 907 C C . ASN A 1 119 ? -5.117 -7.092 10.193 1.00 84.12 119 ASN A C 1
ATOM 909 O O . ASN A 1 119 ? -6.060 -6.673 9.521 1.00 84.12 119 ASN A O 1
ATOM 913 N N . PHE A 1 120 ? -5.015 -6.852 11.501 1.00 86.62 120 PHE A N 1
ATOM 914 C CA . PHE A 1 120 ? -5.975 -6.037 12.236 1.00 86.62 120 PHE A CA 1
ATOM 915 C C . PHE A 1 120 ? -6.030 -4.596 11.720 1.00 86.62 120 PHE A C 1
ATOM 917 O O . PHE A 1 120 ? -7.112 -4.107 11.400 1.00 86.62 120 PHE A O 1
ATOM 924 N N . VAL A 1 121 ? -4.881 -3.926 11.586 1.00 85.81 121 VAL A N 1
ATOM 925 C CA . VAL A 1 121 ? -4.820 -2.530 11.120 1.00 85.81 121 VAL A CA 1
ATOM 926 C C . VAL A 1 121 ? -5.392 -2.397 9.707 1.00 85.81 121 VAL A C 1
ATOM 928 O O . VAL A 1 121 ? -6.195 -1.498 9.448 1.00 85.81 121 VAL A O 1
ATOM 931 N N . LEU A 1 122 ? -5.047 -3.320 8.804 1.00 84.56 122 LEU A N 1
ATOM 932 C CA . LEU A 1 122 ? -5.584 -3.331 7.441 1.00 84.56 122 LEU A CA 1
ATOM 933 C C . LEU A 1 122 ? -7.099 -3.585 7.419 1.00 84.56 122 LEU A C 1
ATOM 935 O O . LEU A 1 122 ? -7.819 -2.934 6.662 1.00 84.56 122 LEU A O 1
ATOM 939 N N . MET A 1 123 ? -7.601 -4.480 8.273 1.00 84.56 123 MET A N 1
ATOM 940 C CA . MET A 1 123 ? -9.034 -4.764 8.389 1.00 84.56 123 MET A CA 1
ATOM 941 C C . MET A 1 123 ? -9.819 -3.557 8.913 1.00 84.56 123 MET A C 1
ATOM 943 O O . MET A 1 123 ? -10.867 -3.214 8.365 1.00 84.56 123 MET A O 1
ATOM 947 N N . VAL A 1 124 ? -9.310 -2.891 9.952 1.00 83.62 124 VAL A N 1
ATOM 948 C CA . VAL A 1 124 ? -9.912 -1.670 10.504 1.00 83.62 124 VAL A CA 1
ATOM 949 C C . VAL A 1 124 ? -9.944 -0.570 9.446 1.00 83.62 124 VAL A C 1
ATOM 951 O O . VAL A 1 124 ? -10.983 0.064 9.262 1.00 83.62 124 VAL A O 1
ATOM 954 N N . ARG A 1 125 ? -8.852 -0.386 8.693 1.00 81.12 125 ARG A N 1
ATOM 955 C CA . ARG A 1 125 ? -8.789 0.605 7.613 1.00 81.12 125 ARG A CA 1
ATOM 956 C C . ARG A 1 125 ? -9.844 0.351 6.533 1.00 81.12 125 ARG A C 1
ATOM 958 O O . ARG A 1 125 ? -10.565 1.276 6.181 1.00 81.12 125 ARG A O 1
ATOM 965 N N . GLN A 1 126 ? -10.003 -0.895 6.082 1.00 83.06 126 GLN A N 1
ATOM 966 C CA . GLN A 1 126 ? -11.034 -1.256 5.100 1.00 83.06 126 GLN A CA 1
ATOM 967 C C . GLN A 1 126 ? -12.452 -0.937 5.586 1.00 83.06 126 GLN A C 1
ATOM 969 O O . GLN A 1 126 ? -13.269 -0.437 4.815 1.00 83.06 126 GLN A O 1
ATOM 974 N N . LEU A 1 127 ? -12.757 -1.217 6.856 1.00 80.81 127 LEU A N 1
ATOM 975 C CA . LEU A 1 127 ? -14.072 -0.923 7.428 1.00 80.81 127 LEU A CA 1
ATOM 976 C C . LEU A 1 127 ? -14.329 0.587 7.515 1.00 80.81 127 LEU A C 1
ATOM 978 O O . LEU A 1 127 ? -15.430 1.036 7.201 1.00 80.81 127 LEU A O 1
ATOM 982 N N . ILE A 1 128 ? -13.318 1.369 7.900 1.00 76.81 128 ILE A N 1
ATOM 983 C CA . ILE A 1 128 ? -13.404 2.835 7.943 1.00 76.81 128 ILE A CA 1
ATOM 984 C C . ILE A 1 128 ? -13.611 3.404 6.535 1.00 76.81 128 ILE A C 1
ATOM 986 O O . ILE A 1 128 ? -14.508 4.224 6.344 1.00 76.81 128 ILE A O 1
ATOM 990 N N . ASP A 1 129 ? -12.856 2.929 5.542 1.00 78.62 129 ASP A N 1
ATOM 991 C CA . ASP A 1 129 ? -12.996 3.369 4.150 1.00 78.62 129 ASP A CA 1
ATOM 992 C C . ASP A 1 129 ? -14.403 3.033 3.603 1.00 78.62 129 ASP A C 1
ATOM 994 O O . ASP A 1 129 ? -15.035 3.859 2.944 1.00 78.62 129 ASP A O 1
ATOM 998 N N . GLN A 1 130 ? -14.959 1.860 3.936 1.00 78.25 130 GLN A N 1
ATOM 999 C CA . GLN A 1 130 ? -16.336 1.486 3.574 1.00 78.25 130 GLN A CA 1
ATOM 1000 C C . GLN A 1 130 ? -17.394 2.373 4.243 1.00 78.25 130 GLN A C 1
ATOM 1002 O O . GLN A 1 130 ? -18.368 2.778 3.599 1.00 78.25 130 GLN A O 1
ATOM 1007 N N . ALA A 1 131 ? -17.217 2.691 5.526 1.00 73.44 131 ALA A N 1
ATOM 1008 C CA . ALA A 1 131 ? -18.115 3.586 6.246 1.00 73.44 131 ALA A CA 1
ATOM 1009 C C . ALA A 1 131 ? -18.069 5.012 5.673 1.00 73.44 131 ALA A C 1
ATOM 1011 O O . ALA A 1 131 ? -19.118 5.639 5.507 1.00 73.44 131 ALA A O 1
ATOM 1012 N N . ALA A 1 132 ? -16.879 5.498 5.307 1.00 71.62 132 ALA A N 1
ATOM 1013 C CA . ALA A 1 132 ? -16.692 6.793 4.662 1.00 71.62 132 ALA A CA 1
ATOM 1014 C C . ALA A 1 132 ? -17.365 6.846 3.280 1.00 71.62 132 ALA A C 1
ATOM 1016 O O . ALA A 1 132 ? -18.146 7.759 3.020 1.00 71.62 132 ALA A O 1
ATOM 1017 N N . LEU A 1 133 ? -17.171 5.822 2.439 1.00 74.25 133 LEU A N 1
ATOM 1018 C CA . LEU A 1 133 ? -17.847 5.714 1.140 1.00 74.25 133 LEU A CA 1
ATOM 1019 C C . LEU A 1 133 ? -19.374 5.712 1.281 1.00 74.25 133 LEU A C 1
ATOM 1021 O O . LEU A 1 133 ? -20.066 6.417 0.550 1.00 74.25 133 LEU A O 1
ATOM 1025 N N . THR A 1 134 ? -19.905 4.956 2.243 1.00 72.56 134 THR A N 1
ATOM 1026 C CA . THR A 1 134 ? -21.355 4.878 2.489 1.00 72.56 134 THR A CA 1
ATOM 1027 C C . THR A 1 134 ? -21.917 6.224 2.948 1.00 72.56 134 THR A C 1
ATOM 1029 O O . THR A 1 134 ? -22.989 6.637 2.504 1.00 72.56 134 THR A O 1
ATOM 1032 N N . ARG A 1 135 ? -21.187 6.945 3.808 1.00 68.00 135 ARG A N 1
ATOM 1033 C CA . ARG A 1 135 ? -21.547 8.305 4.229 1.00 68.00 135 ARG A CA 1
ATOM 1034 C C . ARG A 1 135 ? -21.580 9.256 3.039 1.00 68.00 135 ARG A C 1
ATOM 1036 O O . ARG A 1 135 ? -22.546 9.998 2.899 1.00 68.00 135 ARG A O 1
ATOM 1043 N N . ASP A 1 136 ? -20.555 9.237 2.197 1.00 68.25 136 ASP A N 1
ATOM 1044 C CA . ASP A 1 136 ? -20.438 10.167 1.073 1.00 68.25 136 ASP A CA 1
ATOM 1045 C C . ASP A 1 136 ? -21.513 9.887 0.007 1.00 68.25 136 ASP A C 1
ATOM 1047 O O . ASP A 1 136 ? -22.117 10.816 -0.533 1.00 68.25 136 ASP A O 1
ATOM 1051 N N . GLN A 1 137 ? -21.857 8.613 -0.210 1.00 67.19 137 GLN A N 1
ATOM 1052 C CA . GLN A 1 137 ? -23.008 8.206 -1.022 1.00 67.19 137 GLN A CA 1
ATOM 1053 C C . GLN A 1 137 ? -24.342 8.652 -0.399 1.00 67.19 137 GLN A C 1
ATOM 1055 O O . GLN A 1 137 ? -25.197 9.196 -1.096 1.00 67.19 137 GLN A O 1
ATOM 1060 N N . GLY A 1 138 ? -24.521 8.495 0.915 1.00 59.47 138 GLY A N 1
ATOM 1061 C CA . GLY A 1 138 ? -25.707 8.979 1.631 1.00 59.47 138 GLY A CA 1
ATOM 1062 C C . GLY A 1 138 ? -25.848 10.506 1.597 1.00 59.47 138 GLY A C 1
ATOM 1063 O O . GLY A 1 138 ? -26.945 11.029 1.412 1.00 59.47 138 GLY A O 1
ATOM 1064 N N . ALA A 1 139 ? -24.738 11.236 1.700 1.00 58.06 139 ALA A N 1
ATOM 1065 C CA . ALA A 1 139 ? -24.703 12.690 1.577 1.00 58.06 139 ALA A CA 1
ATOM 1066 C C . ALA A 1 139 ? -25.053 13.154 0.152 1.00 58.06 139 ALA A C 1
ATOM 1068 O O . ALA A 1 139 ? -25.732 14.168 -0.011 1.00 58.06 139 ALA A O 1
ATOM 1069 N N . ALA A 1 140 ? -24.650 12.398 -0.875 1.00 56.41 140 ALA A N 1
ATOM 1070 C CA . ALA A 1 140 ? -25.049 12.647 -2.259 1.00 56.41 140 ALA A CA 1
ATOM 1071 C C . ALA A 1 140 ? -26.558 12.430 -2.483 1.00 56.41 140 ALA A C 1
ATOM 1073 O O . ALA A 1 140 ? -27.171 13.208 -3.208 1.00 56.41 140 ALA A O 1
ATOM 1074 N N . LEU A 1 141 ? -27.174 11.449 -1.812 1.00 52.78 141 LEU A N 1
ATOM 1075 C CA . LEU A 1 141 ? -28.627 11.213 -1.857 1.00 52.78 141 LEU A CA 1
ATOM 1076 C C . LEU A 1 141 ? -29.440 12.290 -1.115 1.00 52.78 141 LEU A C 1
ATOM 1078 O O . LEU A 1 141 ? -30.591 12.547 -1.462 1.00 52.78 141 LEU A O 1
ATOM 1082 N N . LEU A 1 142 ? -28.851 12.929 -0.098 1.00 49.16 142 LEU A N 1
ATOM 1083 C CA . LEU A 1 142 ? -29.472 14.015 0.671 1.00 49.16 142 LEU A CA 1
ATOM 1084 C C . LEU A 1 142 ? -29.241 15.408 0.069 1.00 49.16 142 LEU A C 1
ATOM 1086 O O . LEU A 1 142 ? -29.910 16.365 0.473 1.00 49.16 142 LEU A O 1
ATOM 1090 N N . ARG A 1 143 ? -28.337 15.551 -0.912 1.00 46.66 143 ARG A N 1
ATOM 1091 C CA . ARG A 1 143 ? -28.290 16.746 -1.759 1.00 46.66 143 ARG A CA 1
ATOM 1092 C C . ARG A 1 143 ? -29.558 16.766 -2.603 1.00 46.66 143 ARG A C 1
ATOM 1094 O O . ARG A 1 143 ? -29.630 16.153 -3.662 1.00 46.66 143 ARG A O 1
ATOM 1101 N N . LYS A 1 144 ? -30.568 17.486 -2.107 1.00 47.53 144 LYS A N 1
ATOM 1102 C CA . LYS A 1 144 ? -31.758 17.856 -2.876 1.00 47.53 144 LYS A CA 1
ATOM 1103 C C . LYS A 1 144 ? -31.269 18.382 -4.235 1.00 47.53 144 LYS A C 1
ATOM 1105 O O . LYS A 1 144 ? -30.376 19.237 -4.216 1.00 47.53 144 LYS A O 1
ATOM 1110 N N . PRO A 1 145 ? -31.781 17.889 -5.380 1.00 46.31 145 PRO A N 1
ATOM 1111 C CA . PRO A 1 145 ? -31.431 18.480 -6.662 1.00 46.31 145 PRO A CA 1
ATOM 1112 C C . PRO A 1 145 ? -31.719 19.970 -6.533 1.00 46.31 145 PRO A C 1
ATOM 1114 O O . PRO A 1 145 ? -32.804 20.350 -6.081 1.00 46.31 145 PRO A O 1
ATOM 1117 N N . SER A 1 146 ? -30.717 20.804 -6.806 1.00 43.28 146 SER A N 1
ATOM 1118 C CA . SER A 1 146 ? -30.933 22.238 -6.917 1.00 43.28 146 SER A CA 1
ATOM 1119 C C . SER A 1 146 ? -32.082 22.403 -7.898 1.00 43.28 146 SER A C 1
ATOM 1121 O O . SER A 1 146 ? -31.947 22.016 -9.058 1.00 43.28 146 SER A O 1
ATOM 1123 N N . LEU A 1 147 ? -33.230 22.869 -7.403 1.00 49.50 147 LEU A N 1
ATOM 1124 C CA . LEU A 1 147 ? -34.318 23.282 -8.268 1.00 49.50 147 LEU A CA 1
ATOM 1125 C C . LEU A 1 147 ? -33.717 24.367 -9.145 1.00 49.50 147 LEU A C 1
ATOM 1127 O O . LEU A 1 147 ? -33.346 25.432 -8.654 1.00 49.50 147 LEU A O 1
ATOM 1131 N N . ASP A 1 148 ? -33.528 24.034 -10.412 1.00 41.72 148 ASP A N 1
ATOM 1132 C CA . ASP A 1 148 ? -33.149 24.999 -11.415 1.00 41.72 148 ASP A CA 1
ATOM 1133 C C . ASP A 1 148 ? -34.343 25.956 -11.509 1.00 41.72 148 ASP A C 1
ATOM 1135 O O . ASP A 1 148 ? -35.382 25.623 -12.080 1.00 41.72 148 ASP A O 1
ATOM 1139 N N . GLU A 1 149 ? -34.243 27.129 -10.876 1.00 47.44 149 GLU A N 1
ATOM 1140 C CA . GLU A 1 149 ? -35.290 28.166 -10.865 1.00 47.44 149 GLU A CA 1
ATOM 1141 C C . GLU A 1 149 ? -35.609 28.706 -12.274 1.00 47.44 149 GLU A C 1
ATOM 1143 O O . GLU A 1 149 ? -36.368 29.663 -12.422 1.00 47.44 149 GLU A O 1
ATOM 1148 N N . LYS A 1 150 ? -35.052 28.108 -13.333 1.00 48.50 150 LYS A N 1
ATOM 1149 C CA . LYS A 1 150 ? -35.215 28.570 -14.705 1.00 48.50 150 LYS A CA 1
ATOM 1150 C C . LYS A 1 150 ? -35.943 27.656 -15.669 1.00 48.50 150 LYS A C 1
ATOM 1152 O O . LYS A 1 150 ? -36.220 28.150 -16.750 1.00 48.50 150 LYS A O 1
ATOM 1157 N N . ASN A 1 151 ? -36.340 26.434 -15.324 1.00 44.59 151 ASN A N 1
ATOM 1158 C CA . ASN A 1 151 ? -37.277 25.684 -16.168 1.00 44.59 151 ASN A CA 1
ATOM 1159 C C . ASN A 1 151 ? -38.075 24.691 -15.326 1.00 44.59 151 ASN A C 1
ATOM 1161 O O . ASN A 1 151 ? -37.580 23.639 -14.929 1.00 44.59 151 ASN A O 1
ATOM 1165 N N . GLY A 1 152 ? -39.328 25.049 -15.051 1.00 44.47 152 GLY A N 1
ATOM 1166 C CA . GLY A 1 152 ? -40.295 24.169 -14.416 1.00 44.47 152 GLY A CA 1
ATOM 1167 C C . GLY A 1 152 ? -40.742 23.066 -15.364 1.00 44.47 152 GLY A C 1
ATOM 1168 O O . GLY A 1 152 ? -41.839 23.156 -15.890 1.00 44.47 152 GLY A O 1
ATOM 1169 N N . ASP A 1 153 ? -39.915 22.040 -15.545 1.00 39.72 153 ASP A N 1
ATOM 1170 C CA . ASP A 1 153 ? -40.378 20.728 -15.984 1.00 39.72 153 ASP A CA 1
ATOM 1171 C C . ASP A 1 153 ? -39.490 19.624 -15.403 1.00 39.72 153 ASP A C 1
ATOM 1173 O O . ASP A 1 153 ? -38.274 19.578 -15.592 1.00 39.72 153 ASP A O 1
ATOM 1177 N N . ALA A 1 154 ? -40.130 18.730 -14.653 1.00 36.84 154 ALA A N 1
ATOM 1178 C CA . ALA A 1 154 ? -39.515 17.532 -14.111 1.00 36.84 154 ALA A CA 1
ATOM 1179 C C . ALA A 1 154 ? -39.325 16.508 -15.237 1.00 36.84 154 ALA A C 1
ATOM 1181 O O . ALA A 1 154 ? -40.304 16.046 -15.820 1.00 36.84 154 ALA A O 1
ATOM 1182 N N . ILE A 1 155 ? -38.084 16.099 -15.504 1.00 39.41 155 ILE A N 1
ATOM 1183 C CA . ILE A 1 155 ? -37.818 14.916 -16.327 1.00 39.41 155 ILE A CA 1
ATOM 1184 C C . ILE A 1 155 ? -37.605 13.730 -15.384 1.00 39.41 155 ILE A C 1
ATOM 1186 O O . ILE A 1 155 ? -36.558 13.589 -14.756 1.00 39.41 155 ILE A O 1
ATOM 1190 N N . LEU A 1 156 ? -38.643 12.902 -15.270 1.00 44.62 156 LEU A N 1
ATOM 1191 C CA . LEU A 1 156 ? -38.542 11.515 -14.823 1.00 44.62 156 LEU A CA 1
ATOM 1192 C C . LEU A 1 156 ? -37.919 10.706 -15.964 1.00 44.62 156 LEU A C 1
ATOM 1194 O O . LEU A 1 156 ? -38.475 10.749 -17.056 1.00 44.62 156 LEU A O 1
ATOM 1198 N N . PHE A 1 157 ? -36.793 10.029 -15.721 1.00 43.56 157 PHE A N 1
ATOM 1199 C CA . PHE A 1 157 ? -36.539 8.595 -15.957 1.00 43.56 157 PHE A CA 1
ATOM 1200 C C . PHE A 1 157 ? -35.133 8.243 -15.461 1.00 43.56 157 PHE A C 1
ATOM 1202 O O . PHE A 1 157 ? -34.165 8.903 -15.900 1.00 43.56 157 PHE A O 1
#

pLDDT: mean 73.03, std 14.9, range [36.84, 91.88]